Protein AF-A0A6M3Y6Z3-F1 (afdb_monomer_lite)

Foldseek 3Di:
DPDAAAPLRPQDLPDPVSVVQVVVCVVVVDGDPPPDDVVRHHYDPCNVVSNVVVNVVVVVVVVVVPD

Secondary structure (DSSP, 8-state):
-PPPEEHHHH--TT-HHHHHHHHHHHHHSS--TTT--TTTEE--TTHHHHHHHHHHHHHHHHHHTT-

pLDDT: mean 91.61, std 9.23, range [50.84, 97.38]

Sequence (67 aa):
MTKKKTFTEWFDPHNIEHIKAYRHLQQEGAWPSTFIKPSAVLLENNWQILLAFKLSNEWVKYKLKGG

Radius of gyration: 12.92 Å; chains: 1; bounding box: 31×31×34 Å

Structure (mmCIF, N/CA/C/O backbone):
data_AF-A0A6M3Y6Z3-F1
#
_entry.id   AF-A0A6M3Y6Z3-F1
#
loop_
_atom_site.group_PDB
_atom_site.id
_atom_site.type_symbol
_atom_site.label_atom_id
_atom_site.label_alt_id
_atom_site.label_comp_id
_atom_site.label_asym_id
_atom_site.label_entity_id
_atom_site.label_seq_id
_atom_site.pdbx_PDB_ins_code
_atom_site.Cartn_x
_atom_site.Cartn_y
_atom_site.Cartn_z
_atom_site.occupancy
_atom_site.B_iso_or_equiv
_atom_site.auth_seq_id
_atom_site.auth_comp_id
_atom_site.auth_asym_id
_atom_site.auth_atom_id
_atom_site.pdbx_PDB_model_num
ATOM 1 N N . MET A 1 1 ? 8.098 17.358 -19.275 1.00 50.84 1 MET A N 1
ATOM 2 C CA . MET A 1 1 ? 8.390 15.995 -18.777 1.00 50.84 1 MET A CA 1
ATOM 3 C C . MET A 1 1 ? 7.577 15.760 -17.518 1.00 50.84 1 MET A C 1
ATOM 5 O O . MET A 1 1 ? 7.745 16.507 -16.563 1.00 50.84 1 MET A O 1
ATOM 9 N N . THR A 1 2 ? 6.668 14.788 -17.515 1.00 62.16 2 THR A N 1
ATOM 10 C CA . THR A 1 2 ? 5.905 14.427 -16.313 1.00 62.16 2 THR A CA 1
ATOM 11 C C . THR A 1 2 ? 6.843 13.699 -15.355 1.00 62.16 2 THR A C 1
ATOM 13 O O . THR A 1 2 ? 7.443 12.692 -15.730 1.00 62.16 2 THR A O 1
ATOM 16 N N . LYS A 1 3 ? 7.024 14.224 -14.139 1.00 74.12 3 LYS A N 1
ATOM 17 C CA . LYS A 1 3 ? 7.861 13.583 -13.118 1.00 74.12 3 LYS A CA 1
ATOM 18 C C . LYS A 1 3 ? 7.289 12.195 -12.813 1.00 74.12 3 LYS A C 1
ATOM 20 O O . LYS A 1 3 ? 6.096 12.058 -12.545 1.00 74.12 3 LYS A O 1
ATOM 25 N N . LYS A 1 4 ? 8.134 11.170 -12.885 1.00 82.88 4 LYS A N 1
ATOM 26 C CA . LYS A 1 4 ? 7.761 9.795 -12.547 1.00 82.88 4 LYS A CA 1
ATOM 27 C C . LYS A 1 4 ? 7.461 9.710 -11.049 1.00 82.88 4 LYS A C 1
ATOM 29 O O . LYS A 1 4 ? 8.255 10.210 -10.255 1.00 82.88 4 LYS A O 1
ATOM 34 N N . LYS A 1 5 ? 6.332 9.100 -10.678 1.00 90.94 5 LYS A N 1
ATOM 35 C CA . LYS A 1 5 ? 5.964 8.885 -9.271 1.00 90.94 5 LYS A CA 1
ATOM 36 C C . LYS A 1 5 ? 6.881 7.847 -8.637 1.00 90.94 5 LYS A C 1
ATOM 38 O O . LYS A 1 5 ? 7.293 6.887 -9.305 1.00 90.94 5 LYS A O 1
ATOM 43 N N . THR A 1 6 ? 7.155 8.004 -7.350 1.00 93.81 6 THR A N 1
ATOM 44 C CA . THR A 1 6 ? 7.727 6.910 -6.571 1.00 93.81 6 THR A CA 1
ATOM 45 C C . THR A 1 6 ? 6.704 5.791 -6.399 1.00 93.81 6 THR A C 1
ATOM 47 O O . THR A 1 6 ? 5.495 5.979 -6.571 1.00 93.81 6 THR A O 1
ATOM 50 N N . PHE A 1 7 ? 7.175 4.587 -6.096 1.00 93.94 7 PHE A N 1
ATOM 51 C CA . PHE A 1 7 ? 6.304 3.440 -5.887 1.00 93.94 7 PHE A CA 1
ATOM 52 C C . PHE A 1 7 ? 5.322 3.682 -4.736 1.00 93.94 7 PHE A C 1
ATOM 54 O O . PHE A 1 7 ? 4.146 3.348 -4.853 1.00 93.9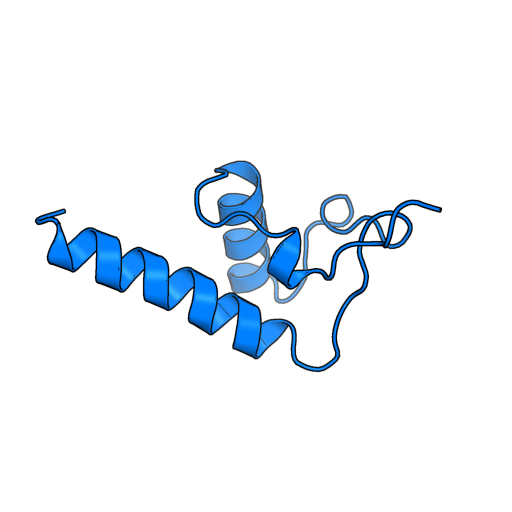4 7 PHE A O 1
ATOM 61 N N . THR A 1 8 ? 5.774 4.321 -3.657 1.00 94.06 8 THR A N 1
ATOM 62 C CA . THR A 1 8 ? 4.934 4.615 -2.488 1.00 94.06 8 THR A CA 1
ATOM 63 C C . THR A 1 8 ? 3.941 5.752 -2.741 1.00 94.06 8 THR A C 1
ATOM 65 O O . THR A 1 8 ? 2.826 5.715 -2.213 1.00 94.06 8 THR A O 1
ATOM 68 N N . GLU A 1 9 ? 4.279 6.726 -3.594 1.00 94.31 9 GLU A N 1
ATOM 69 C CA . GLU A 1 9 ? 3.343 7.741 -4.102 1.00 94.31 9 GLU A CA 1
ATOM 70 C C . GLU A 1 9 ? 2.279 7.133 -5.023 1.00 94.31 9 GLU A C 1
ATOM 72 O O . GLU A 1 9 ? 1.113 7.526 -4.978 1.00 94.31 9 GLU A O 1
ATOM 77 N N . TRP A 1 10 ? 2.678 6.186 -5.874 1.00 94.94 10 TRP A N 1
ATOM 78 C CA . TRP A 1 10 ? 1.785 5.506 -6.809 1.00 94.94 10 TRP A CA 1
ATOM 79 C C . TRP A 1 10 ? 0.871 4.487 -6.125 1.00 94.94 10 TRP A C 1
ATOM 81 O O . TRP A 1 10 ? -0.275 4.330 -6.541 1.00 94.94 10 TRP A O 1
ATOM 91 N N . PHE A 1 11 ? 1.350 3.800 -5.085 1.00 95.12 11 PHE A N 1
ATOM 92 C CA . PHE A 1 11 ? 0.559 2.792 -4.396 1.00 95.12 11 PHE A CA 1
ATOM 93 C C . PHE A 1 11 ? -0.628 3.430 -3.663 1.00 95.12 11 PHE A C 1
ATOM 95 O O . PHE A 1 11 ? -0.433 4.251 -2.766 1.00 95.12 11 PHE A O 1
ATOM 102 N N . ASP A 1 12 ? -1.852 3.025 -3.992 1.00 95.94 12 ASP A N 1
ATOM 103 C CA . ASP A 1 12 ? -3.072 3.525 -3.363 1.00 95.94 12 ASP A CA 1
ATOM 104 C C . ASP A 1 12 ? -3.642 2.504 -2.355 1.00 95.94 12 ASP A C 1
ATOM 106 O O . ASP A 1 12 ? -4.089 1.431 -2.766 1.00 95.94 12 ASP A O 1
ATOM 110 N N . PRO A 1 13 ? -3.652 2.811 -1.042 1.00 96.31 13 PRO A N 1
ATOM 111 C CA . PRO A 1 13 ? -4.185 1.921 -0.010 1.00 96.31 13 PRO A CA 1
ATOM 112 C C . PRO A 1 13 ? -5.719 1.811 -0.012 1.00 96.31 13 PRO A C 1
ATOM 114 O O . PRO A 1 13 ? -6.256 1.018 0.757 1.00 96.31 13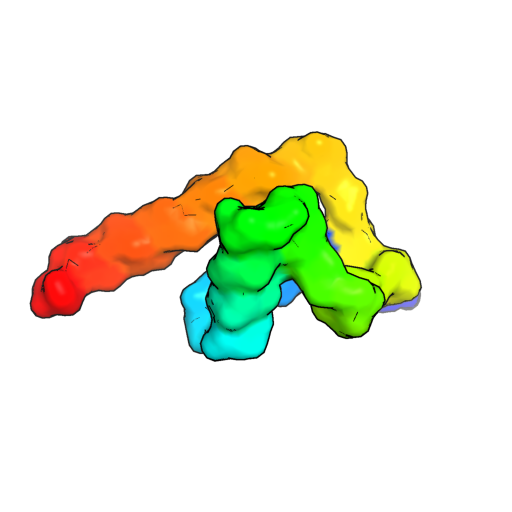 PRO A O 1
ATOM 117 N N . HIS A 1 14 ? -6.428 2.572 -0.851 1.00 95.06 14 HIS A N 1
ATOM 118 C CA . HIS A 1 14 ? -7.874 2.445 -1.057 1.00 95.06 14 HIS A CA 1
ATOM 119 C C . HIS A 1 14 ? -8.231 1.732 -2.370 1.00 95.06 14 HIS A C 1
ATOM 121 O O . HIS A 1 14 ? -9.397 1.410 -2.600 1.00 95.06 14 HIS A O 1
ATOM 127 N N . ASN A 1 15 ? -7.245 1.441 -3.224 1.00 96.50 15 ASN A N 1
ATOM 128 C CA . ASN A 1 15 ? -7.457 0.688 -4.452 1.00 96.50 15 ASN A CA 1
ATOM 129 C C . ASN A 1 15 ? -7.374 -0.820 -4.177 1.00 96.50 15 ASN A C 1
ATOM 131 O O . ASN A 1 15 ? -6.320 -1.348 -3.815 1.00 96.50 15 ASN A O 1
ATOM 135 N N . ILE A 1 16 ? -8.475 -1.537 -4.407 1.00 96.06 16 ILE A N 1
ATOM 136 C CA . ILE A 1 16 ? -8.566 -2.973 -4.121 1.00 96.06 16 ILE A CA 1
ATOM 137 C C . ILE A 1 16 ? -7.519 -3.817 -4.862 1.00 96.06 16 ILE A C 1
ATOM 139 O O . ILE A 1 16 ? -7.010 -4.784 -4.298 1.00 96.06 16 ILE A O 1
ATOM 143 N N . GLU A 1 17 ? -7.134 -3.449 -6.083 1.00 96.81 17 GLU A N 1
ATOM 144 C CA . GLU A 1 17 ? -6.133 -4.201 -6.848 1.00 96.81 17 GLU A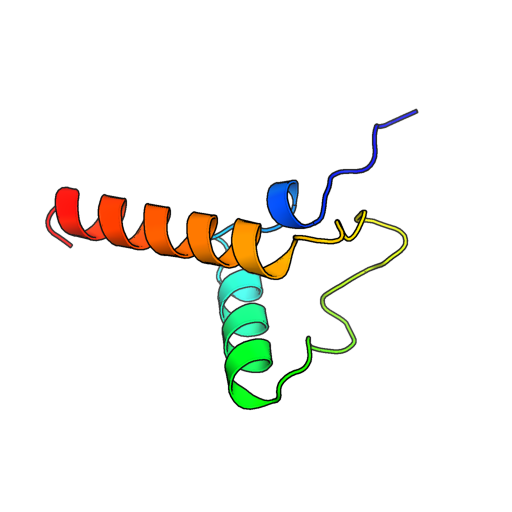 CA 1
ATOM 145 C C . GLU A 1 17 ? -4.725 -4.021 -6.267 1.00 96.81 17 GLU A C 1
ATOM 147 O O . GLU A 1 17 ? -3.933 -4.962 -6.238 1.00 96.81 17 GLU A O 1
ATOM 152 N N . HIS A 1 18 ? -4.433 -2.847 -5.703 1.00 96.31 18 HIS A N 1
ATOM 153 C CA . HIS A 1 18 ? -3.183 -2.604 -4.982 1.00 96.31 18 HIS A CA 1
ATOM 154 C C . HIS A 1 18 ? -3.132 -3.393 -3.671 1.00 96.31 18 HIS A C 1
ATOM 156 O O . HIS A 1 18 ? -2.105 -3.990 -3.342 1.00 96.31 18 HIS A O 1
ATOM 162 N N . ILE A 1 19 ? -4.252 -3.456 -2.948 1.00 96.88 19 ILE A N 1
ATOM 163 C CA . ILE A 1 19 ? -4.370 -4.233 -1.709 1.00 96.88 19 ILE A CA 1
ATOM 164 C C . ILE A 1 19 ? -4.217 -5.735 -1.992 1.00 96.88 19 ILE A C 1
ATOM 166 O O . ILE A 1 19 ? -3.466 -6.414 -1.291 1.00 96.88 19 ILE A O 1
ATOM 170 N N . LYS A 1 20 ? -4.861 -6.260 -3.043 1.00 97.12 20 LYS A N 1
ATOM 171 C CA . LYS A 1 20 ? -4.697 -7.659 -3.480 1.00 97.12 20 LYS A CA 1
ATOM 172 C C . LYS A 1 20 ? -3.251 -7.972 -3.860 1.00 97.12 20 LYS A C 1
ATOM 174 O O . LYS A 1 20 ? -2.724 -8.999 -3.440 1.00 97.12 20 LYS A O 1
ATOM 179 N N . ALA A 1 21 ? -2.591 -7.084 -4.604 1.00 96.88 21 ALA A N 1
ATOM 180 C CA . ALA A 1 21 ? -1.186 -7.258 -4.957 1.00 96.88 21 ALA A CA 1
ATOM 181 C C . ALA A 1 21 ? -0.275 -7.258 -3.720 1.00 96.88 21 ALA A C 1
ATOM 183 O O . ALA A 1 21 ? 0.652 -8.062 -3.643 1.00 96.88 21 ALA A O 1
ATOM 184 N N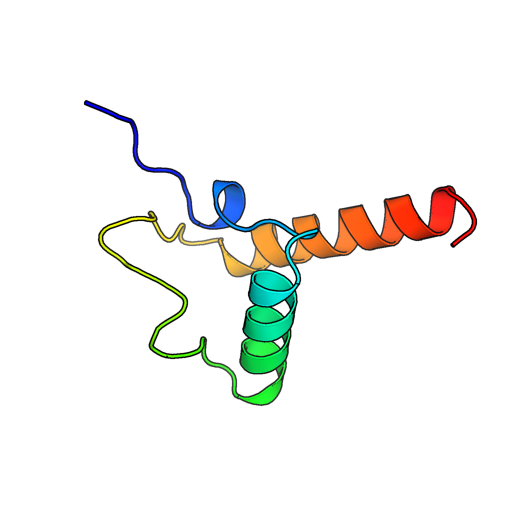 . TYR A 1 22 ? -0.561 -6.409 -2.729 1.00 96.62 22 TYR A N 1
ATOM 185 C CA . TYR A 1 22 ? 0.158 -6.428 -1.456 1.00 96.62 22 TYR A CA 1
ATOM 186 C C . TYR A 1 22 ? -0.095 -7.721 -0.673 1.00 96.62 22 TYR A C 1
ATOM 188 O O . TYR A 1 22 ? 0.840 -8.296 -0.122 1.00 96.62 22 TYR A O 1
ATOM 196 N N . ARG A 1 23 ? -1.331 -8.233 -0.667 1.00 96.44 23 ARG A N 1
ATOM 197 C CA . ARG A 1 23 ? -1.640 -9.529 -0.050 1.00 96.44 23 ARG A CA 1
ATOM 198 C C . ARG A 1 23 ? -0.860 -10.670 -0.708 1.00 96.44 23 ARG A C 1
ATOM 200 O O . ARG A 1 23 ? -0.316 -11.501 0.010 1.00 96.44 23 ARG A O 1
ATOM 207 N N . HIS A 1 24 ? -0.764 -10.677 -2.036 1.00 97.38 24 HIS A N 1
ATOM 208 C CA . HIS A 1 24 ? 0.059 -11.638 -2.772 1.00 97.38 24 HIS A CA 1
ATOM 209 C C . HIS A 1 24 ? 1.538 -11.531 -2.376 1.00 97.38 24 HIS A C 1
ATOM 211 O O . HIS A 1 24 ? 2.141 -12.542 -2.035 1.00 97.38 24 HIS A O 1
ATOM 217 N N . LEU A 1 25 ? 2.092 -10.312 -2.299 1.00 95.88 25 LEU A N 1
ATOM 218 C CA . LEU A 1 25 ? 3.453 -10.090 -1.793 1.00 95.88 25 LEU A CA 1
ATOM 219 C C . LEU A 1 25 ? 3.659 -10.697 -0.400 1.00 95.88 25 LEU A C 1
ATOM 221 O O . LEU A 1 25 ? 4.692 -11.312 -0.155 1.00 95.88 25 LEU A O 1
ATOM 225 N N . GLN A 1 26 ? 2.699 -10.533 0.513 1.00 95.69 26 GLN A N 1
ATOM 226 C CA . GLN A 1 26 ? 2.799 -11.101 1.860 1.00 95.69 26 GLN A CA 1
ATOM 227 C C . GLN A 1 2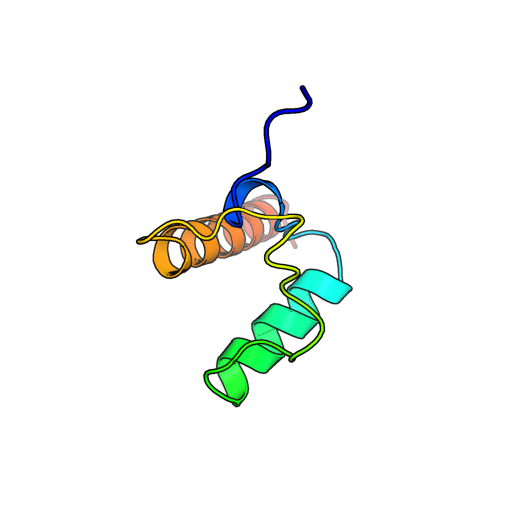6 ? 2.797 -12.636 1.873 1.00 95.69 26 GLN A C 1
ATOM 229 O O . GLN A 1 26 ? 3.396 -13.222 2.769 1.00 95.69 26 GLN A O 1
ATOM 234 N N . GLN A 1 27 ? 2.096 -13.275 0.935 1.00 96.88 27 GLN A N 1
ATOM 235 C CA . GLN A 1 27 ? 1.956 -14.733 0.874 1.00 96.88 27 GLN A CA 1
ATOM 236 C C . GLN A 1 27 ? 3.129 -15.395 0.146 1.00 96.88 27 GLN A C 1
ATOM 238 O O . GLN A 1 27 ? 3.652 -16.397 0.620 1.00 96.88 27 GLN A O 1
ATOM 243 N N . GLU A 1 28 ? 3.565 -14.799 -0.962 1.00 96.88 28 GLU A N 1
ATOM 244 C CA . GLU A 1 28 ? 4.541 -15.397 -1.879 1.00 96.88 28 GLU A CA 1
ATOM 245 C C . GLU A 1 28 ? 5.954 -14.812 -1.726 1.00 96.88 28 GLU A C 1
ATOM 247 O O . GLU A 1 28 ? 6.909 -15.305 -2.320 1.00 96.88 28 GLU A O 1
ATOM 252 N N . GLY A 1 29 ? 6.110 -13.716 -0.976 1.00 95.25 29 GLY A N 1
ATOM 253 C CA . GLY A 1 29 ? 7.379 -12.990 -0.867 1.00 95.25 29 GLY A CA 1
ATOM 254 C C . GLY A 1 29 ? 7.767 -12.214 -2.133 1.00 95.25 29 GLY A C 1
ATOM 255 O O . GLY A 1 29 ? 8.856 -11.641 -2.189 1.00 95.25 29 GLY A O 1
ATOM 256 N N . ALA A 1 30 ? 6.889 -12.157 -3.141 1.00 94.06 30 ALA A N 1
ATOM 257 C CA . ALA A 1 30 ? 7.112 -11.459 -4.403 1.00 94.06 30 ALA A CA 1
ATOM 258 C C . ALA A 1 30 ? 5.846 -10.744 -4.897 1.00 94.06 30 ALA A C 1
ATOM 260 O O . ALA A 1 30 ? 4.724 -11.159 -4.626 1.00 94.06 30 ALA A O 1
ATOM 261 N N . TRP A 1 31 ? 6.019 -9.652 -5.643 1.00 94.25 31 TRP A N 1
ATOM 262 C CA . TRP A 1 31 ? 4.902 -8.974 -6.303 1.00 94.25 31 TRP A CA 1
ATOM 263 C C . TRP A 1 31 ? 4.351 -9.811 -7.464 1.00 94.25 31 TRP A C 1
ATOM 265 O O . TRP A 1 31 ? 5.132 -10.497 -8.128 1.00 94.25 31 TRP A O 1
ATOM 275 N N . PRO A 1 32 ? 3.053 -9.678 -7.808 1.00 95.94 32 PRO A N 1
ATOM 276 C CA . PRO A 1 32 ? 2.555 -10.218 -9.065 1.00 95.94 32 PRO A CA 1
ATOM 277 C C . PRO A 1 32 ? 3.365 -9.649 -10.235 1.00 95.94 32 PRO A C 1
ATOM 279 O O . PRO A 1 32 ? 3.629 -8.443 -10.284 1.00 95.94 32 PRO A O 1
ATOM 282 N N . SER A 1 33 ? 3.721 -10.497 -11.201 1.00 91.19 33 SER A N 1
ATOM 283 C CA . SER A 1 33 ? 4.611 -10.141 -12.320 1.00 91.19 33 SER A CA 1
ATOM 284 C C . SER A 1 33 ? 4.133 -8.944 -13.151 1.00 91.19 33 SER A C 1
ATOM 286 O O . SER A 1 33 ? 4.938 -8.250 -13.766 1.00 91.19 33 SER A O 1
ATOM 288 N N . THR A 1 34 ? 2.827 -8.675 -13.157 1.00 90.44 34 THR A N 1
ATOM 289 C CA . THR A 1 34 ? 2.190 -7.593 -13.918 1.00 90.44 34 THR A CA 1
ATOM 290 C C . THR A 1 34 ? 1.894 -6.339 -13.094 1.00 90.44 34 THR A C 1
ATOM 292 O O . THR A 1 34 ? 1.455 -5.334 -13.660 1.00 90.44 34 THR A O 1
ATOM 295 N N . PHE A 1 35 ? 2.113 -6.373 -11.775 1.00 93.38 35 PHE A N 1
ATOM 296 C CA . PHE A 1 35 ? 1.705 -5.293 -10.878 1.00 93.38 35 PHE A CA 1
ATOM 297 C C . PHE A 1 35 ? 2.638 -4.085 -10.965 1.00 93.38 35 PHE A C 1
ATOM 299 O O . PHE A 1 35 ? 2.199 -2.961 -11.214 1.00 93.38 35 PHE A O 1
ATOM 306 N N . ILE A 1 36 ? 3.942 -4.313 -10.798 1.00 89.81 36 ILE A N 1
ATOM 307 C CA . ILE A 1 36 ? 4.939 -3.248 -10.897 1.00 89.81 36 ILE A CA 1
ATOM 308 C C . ILE A 1 36 ? 5.335 -3.093 -12.356 1.00 89.81 36 ILE A C 1
ATOM 310 O O . ILE A 1 36 ? 5.907 -3.999 -12.951 1.00 89.81 36 ILE A O 1
ATOM 314 N N . LYS A 1 37 ? 5.078 -1.913 -12.921 1.00 84.31 37 LYS A N 1
ATOM 315 C CA . LYS A 1 37 ? 5.563 -1.529 -14.251 1.00 84.31 37 LYS A CA 1
ATOM 316 C C . LYS A 1 37 ? 6.786 -0.626 -14.085 1.00 84.31 37 LYS A C 1
ATOM 318 O O . LYS A 1 37 ? 6.604 0.562 -13.803 1.00 84.31 37 LYS A O 1
ATOM 323 N N . PRO A 1 38 ? 8.025 -1.125 -14.275 1.00 74.19 38 PRO A N 1
ATOM 324 C CA . PRO A 1 38 ? 9.235 -0.340 -14.031 1.00 74.19 38 PRO A CA 1
ATOM 325 C C . PRO A 1 38 ? 9.336 0.907 -14.906 1.00 74.19 38 PRO A C 1
ATOM 327 O O . PRO A 1 38 ? 10.024 1.846 -14.535 1.00 74.19 38 PRO A O 1
ATOM 330 N N . SER A 1 39 ? 8.642 0.965 -16.044 1.00 80.50 39 SER A N 1
ATOM 331 C CA . SER A 1 39 ? 8.545 2.170 -16.876 1.00 80.50 39 SER A CA 1
ATOM 332 C C . SER A 1 39 ? 7.645 3.258 -16.272 1.00 80.50 39 SER A C 1
ATOM 334 O O . SER A 1 39 ? 7.842 4.433 -16.568 1.00 80.50 39 SER A O 1
ATOM 336 N N . ALA A 1 40 ? 6.712 2.900 -15.384 1.00 80.81 40 ALA A N 1
ATOM 337 C CA . ALA A 1 40 ? 5.704 3.800 -14.820 1.00 80.81 40 ALA A CA 1
ATOM 338 C C . ALA A 1 40 ? 6.040 4.311 -13.408 1.00 80.81 40 ALA A C 1
ATOM 340 O O . ALA A 1 40 ? 5.671 5.433 -13.067 1.00 80.81 40 ALA A O 1
ATOM 341 N N . VAL A 1 41 ? 6.764 3.527 -12.601 1.00 89.31 41 VAL A N 1
ATOM 342 C CA . VAL A 1 41 ? 7.073 3.859 -11.194 1.00 89.31 41 VAL A CA 1
ATOM 343 C C . VAL A 1 41 ? 8.558 3.734 -10.868 1.00 89.31 41 VAL A C 1
ATOM 345 O O . VAL A 1 41 ? 9.272 2.927 -11.464 1.00 89.31 41 VAL A O 1
ATOM 348 N N . LEU A 1 42 ? 9.046 4.587 -9.969 1.00 90.25 42 LEU A N 1
ATOM 349 C CA . LEU A 1 42 ? 10.395 4.500 -9.410 1.00 90.25 42 LEU A CA 1
ATOM 350 C C . LEU A 1 42 ? 10.346 3.714 -8.094 1.00 90.25 42 LEU A C 1
ATOM 352 O O . LEU A 1 42 ? 9.695 4.152 -7.149 1.00 90.25 42 LEU A O 1
ATOM 356 N N . LEU A 1 43 ? 11.025 2.568 -8.028 1.00 90.38 43 LEU A N 1
ATOM 357 C CA . LEU A 1 43 ? 11.109 1.772 -6.804 1.00 90.38 43 LEU A CA 1
ATOM 358 C C . LEU A 1 43 ? 12.193 2.360 -5.885 1.00 90.38 43 LEU A C 1
ATOM 360 O O . LEU A 1 43 ? 13.371 2.344 -6.226 1.00 90.38 43 LEU A O 1
ATOM 364 N N . GLU A 1 44 ? 11.788 2.921 -4.749 1.00 92.31 44 GLU A N 1
ATOM 365 C CA . GLU A 1 44 ? 12.692 3.532 -3.763 1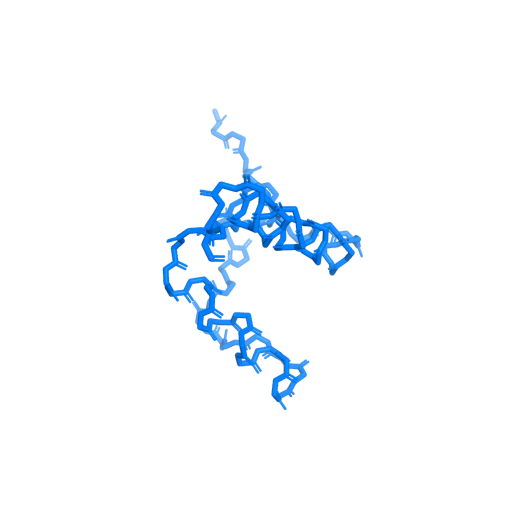.00 92.31 44 GLU A CA 1
ATOM 366 C C . GLU A 1 44 ? 13.361 2.457 -2.901 1.00 92.31 44 GLU A C 1
ATOM 368 O O . GLU A 1 44 ? 12.710 1.481 -2.554 1.00 92.31 44 GLU A O 1
ATOM 373 N N . ASN A 1 45 ? 14.614 2.632 -2.468 1.00 93.94 45 ASN A N 1
ATOM 374 C CA . ASN A 1 45 ? 15.329 1.612 -1.675 1.00 93.94 45 ASN A CA 1
ATOM 375 C C . ASN A 1 45 ? 14.602 1.188 -0.385 1.00 93.94 45 ASN A C 1
ATOM 377 O O . ASN A 1 45 ? 14.763 0.064 0.076 1.00 93.94 45 ASN A O 1
ATOM 381 N N . ASN A 1 46 ? 13.814 2.086 0.200 1.00 95.38 46 ASN A N 1
ATOM 382 C CA . ASN A 1 46 ? 13.061 1.891 1.437 1.00 95.38 46 ASN A CA 1
ATOM 383 C C . ASN A 1 46 ? 11.555 1.675 1.194 1.00 95.38 46 ASN A C 1
ATOM 385 O O . ASN A 1 46 ? 10.751 1.881 2.110 1.00 95.38 46 ASN A O 1
ATOM 389 N N . TRP A 1 47 ? 11.158 1.269 -0.020 1.00 93.31 47 TRP A N 1
ATOM 390 C CA . TRP A 1 47 ? 9.752 1.129 -0.405 1.00 93.31 47 TRP A CA 1
ATOM 391 C C . TRP A 1 47 ? 8.959 0.222 0.542 1.00 93.31 47 TRP A C 1
ATOM 393 O O . TRP A 1 47 ? 7.795 0.510 0.811 1.00 93.31 47 TRP A O 1
ATOM 403 N N . GLN A 1 48 ? 9.571 -0.843 1.075 1.00 94.06 48 GLN A N 1
ATOM 404 C CA . GLN A 1 48 ? 8.911 -1.803 1.964 1.00 94.06 48 GLN A CA 1
ATOM 405 C C . GLN A 1 48 ? 8.405 -1.120 3.237 1.00 94.06 48 GLN A C 1
ATOM 407 O O . GLN A 1 48 ? 7.244 -1.277 3.613 1.00 94.06 48 GLN A O 1
ATOM 412 N N . ILE A 1 49 ? 9.276 -0.338 3.881 1.00 96.19 49 ILE A N 1
ATOM 413 C CA . ILE A 1 49 ? 8.984 0.363 5.136 1.00 96.19 49 ILE A CA 1
ATOM 414 C C . ILE A 1 49 ? 7.952 1.465 4.894 1.00 96.19 49 ILE A C 1
ATOM 416 O O . ILE A 1 49 ? 6.967 1.565 5.622 1.00 96.19 49 ILE A O 1
ATOM 420 N N . LEU A 1 50 ? 8.140 2.261 3.839 1.00 95.94 50 LEU A N 1
ATOM 421 C CA . LEU A 1 50 ? 7.215 3.338 3.483 1.00 95.94 50 LEU A CA 1
ATOM 422 C C . LEU A 1 50 ? 5.814 2.805 3.150 1.00 95.94 50 LEU A C 1
ATOM 424 O O . LEU A 1 50 ? 4.812 3.377 3.583 1.00 95.94 50 LEU A O 1
ATOM 428 N N . LEU A 1 51 ? 5.733 1.689 2.422 1.00 95.81 51 LEU A N 1
ATOM 429 C CA . LEU A 1 51 ? 4.464 1.046 2.104 1.00 95.81 51 LEU A CA 1
ATOM 430 C C . LEU A 1 51 ? 3.784 0.492 3.362 1.00 95.81 51 LEU A C 1
ATOM 432 O O . LEU A 1 51 ? 2.585 0.704 3.551 1.00 95.81 51 LEU A O 1
ATOM 436 N N . ALA A 1 52 ? 4.543 -0.180 4.234 1.00 95.12 52 ALA A N 1
ATOM 437 C CA . ALA A 1 52 ? 4.032 -0.698 5.499 1.00 95.12 52 ALA A CA 1
ATOM 438 C C . ALA A 1 52 ? 3.468 0.424 6.383 1.00 95.12 52 ALA A C 1
ATOM 440 O O . ALA A 1 52 ? 2.360 0.291 6.905 1.00 95.12 52 ALA A O 1
ATOM 441 N N . PHE A 1 53 ? 4.168 1.559 6.498 1.00 96.56 53 PHE A N 1
ATOM 442 C CA . PHE A 1 53 ? 3.649 2.733 7.202 1.00 96.56 53 PHE A CA 1
ATOM 443 C C . PHE A 1 53 ? 2.378 3.286 6.563 1.00 96.56 53 PHE A C 1
ATOM 445 O O . PHE A 1 53 ? 1.430 3.597 7.280 1.00 96.56 53 PHE A O 1
ATOM 452 N N . LYS A 1 54 ? 2.315 3.372 5.229 1.00 96.06 54 LYS A N 1
ATOM 453 C CA . LYS A 1 54 ? 1.128 3.868 4.520 1.00 96.06 54 LYS A CA 1
ATOM 454 C C . LYS A 1 54 ? -0.110 3.020 4.818 1.00 96.06 54 LYS A C 1
ATOM 456 O O . LYS A 1 54 ? -1.148 3.566 5.180 1.00 96.06 54 LYS A O 1
ATOM 461 N N . LEU A 1 55 ? 0.015 1.697 4.723 1.00 96.62 55 LEU A N 1
ATOM 462 C CA . LEU A 1 55 ? -1.067 0.759 5.034 1.00 96.62 55 LEU A CA 1
ATOM 463 C C . LEU A 1 55 ? -1.454 0.798 6.517 1.00 96.62 55 LEU A C 1
ATOM 465 O O . LEU A 1 55 ? -2.638 0.827 6.846 1.00 96.62 55 LEU A O 1
ATOM 469 N N . SER A 1 56 ? -0.462 0.859 7.410 1.00 96.56 56 SER A N 1
ATOM 470 C CA . SER A 1 56 ? -0.702 0.944 8.856 1.00 96.56 56 SER A CA 1
ATOM 471 C C . SER A 1 56 ? -1.441 2.232 9.226 1.00 96.56 56 SER A C 1
ATOM 473 O O . SER A 1 56 ? -2.383 2.196 10.012 1.00 96.56 56 SER A O 1
ATOM 475 N N . ASN A 1 57 ? -1.076 3.362 8.614 1.00 96.38 57 ASN A N 1
ATOM 476 C CA . ASN A 1 57 ? -1.757 4.639 8.816 1.00 96.38 57 ASN A CA 1
ATOM 477 C C . ASN A 1 57 ? -3.221 4.588 8.372 1.00 96.38 57 ASN A C 1
ATOM 479 O O . ASN A 1 57 ? -4.081 5.111 9.080 1.00 96.38 57 ASN A O 1
ATOM 483 N N . GLU A 1 58 ? -3.529 3.957 7.235 1.00 95.56 58 GLU A N 1
ATOM 484 C CA . GLU A 1 58 ? -4.924 3.805 6.806 1.00 95.56 58 GLU A CA 1
ATOM 485 C C . GLU A 1 58 ? -5.727 2.891 7.733 1.00 95.56 58 GLU A C 1
ATOM 487 O O . GLU A 1 58 ? -6.875 3.202 8.049 1.00 95.56 58 GLU A O 1
ATOM 492 N N . TRP A 1 59 ? -5.119 1.827 8.263 1.00 95.31 59 TRP A N 1
ATOM 493 C CA . TRP A 1 59 ? -5.754 1.007 9.295 1.00 95.31 59 TRP A CA 1
ATOM 494 C C . TRP A 1 59 ? -6.042 1.797 10.581 1.00 95.31 59 TRP A C 1
ATOM 496 O O . TRP A 1 59 ? -7.151 1.734 11.115 1.00 95.31 59 TRP A O 1
ATOM 506 N N . VAL A 1 60 ? -5.077 2.586 11.063 1.00 97.12 60 VAL A N 1
ATOM 507 C CA . VAL A 1 60 ? -5.263 3.447 12.242 1.00 97.12 60 VAL A CA 1
ATOM 508 C C . VAL A 1 60 ? -6.389 4.454 12.000 1.00 97.12 60 VAL A C 1
ATOM 510 O O . VAL A 1 60 ? -7.279 4.588 12.838 1.00 97.12 60 VAL A O 1
ATOM 513 N N . LYS A 1 61 ? -6.416 5.119 10.837 1.00 96.19 61 LYS A N 1
ATOM 514 C CA . LYS A 1 61 ? -7.505 6.036 10.460 1.00 96.19 61 LYS A CA 1
ATOM 515 C C . LYS A 1 61 ? -8.861 5.336 10.415 1.00 96.19 61 LYS A C 1
ATOM 517 O O . LYS A 1 61 ? -9.839 5.908 10.889 1.00 96.19 61 LYS A O 1
ATOM 522 N N . TYR A 1 62 ? -8.926 4.131 9.849 1.00 95.25 62 TYR A N 1
ATOM 523 C CA . TYR A 1 62 ? -10.145 3.323 9.814 1.00 95.25 62 TYR A CA 1
ATOM 524 C C . TYR A 1 62 ? -10.665 3.053 11.231 1.00 95.25 62 TYR A C 1
ATOM 526 O O . TYR A 1 62 ? -11.827 3.330 11.525 1.00 95.25 62 TYR A O 1
ATOM 534 N N . LYS A 1 63 ? -9.784 2.619 12.141 1.00 96.75 63 LYS A N 1
ATOM 535 C CA . LYS A 1 63 ? -10.149 2.356 13.539 1.00 96.75 63 LYS A CA 1
ATOM 536 C C . LYS A 1 63 ? -10.576 3.611 14.296 1.00 96.75 63 LYS A C 1
ATOM 538 O O . LYS A 1 63 ? -11.569 3.570 15.015 1.00 96.75 63 LYS A O 1
ATOM 543 N N . LEU A 1 64 ? -9.898 4.741 14.091 1.00 95.94 64 LEU A N 1
ATOM 544 C CA . LEU A 1 64 ? -10.276 6.022 14.705 1.00 95.94 64 LEU A CA 1
ATOM 545 C C . LEU A 1 64 ? -11.639 6.547 14.226 1.00 95.94 64 LEU A C 1
ATOM 547 O O . LEU A 1 64 ? -12.284 7.301 14.947 1.00 95.94 64 LEU A O 1
ATOM 551 N N . LYS A 1 65 ? -12.094 6.150 13.032 1.00 93.56 65 LYS A N 1
ATOM 552 C CA . LYS A 1 65 ? -13.415 6.508 12.487 1.00 93.56 65 LYS A CA 1
ATOM 553 C C . LYS A 1 65 ? -14.541 5.557 12.919 1.00 93.56 65 LYS A C 1
ATOM 555 O O . LYS A 1 65 ? -15.661 5.716 12.444 1.00 93.56 65 LYS A O 1
ATOM 560 N N . GLY A 1 66 ? -14.264 4.594 13.801 1.00 80.69 66 GLY A N 1
ATOM 561 C CA . GLY A 1 66 ? -15.262 3.644 14.303 1.00 80.69 66 GLY A CA 1
ATOM 562 C C . GLY A 1 66 ? -15.547 2.462 13.372 1.00 80.69 66 GLY A C 1
ATOM 563 O O . GLY A 1 66 ? -16.629 1.888 13.448 1.00 80.69 66 GLY A O 1
ATOM 564 N N . GLY A 1 67 ? -14.606 2.120 12.486 1.00 56.75 67 GLY A N 1
ATOM 565 C CA . GLY A 1 67 ? -14.682 0.913 11.660 1.00 56.75 67 GLY A CA 1
ATOM 566 C C . GLY A 1 67 ? -14.429 -0.392 12.413 1.00 56.75 67 GLY A C 1
ATOM 567 O O . GLY A 1 67 ? -13.746 -0.389 13.464 1.00 56.75 67 GLY A O 1
#

Organism: NCBI:txid1070528